Protein AF-A0A971GJZ1-F1 (afdb_monomer)

Foldseek 3Di:
DDPPWPKDFLVRQVVVDPDDSVVSVVVVVVCCVVQQKDWDQPVDDPPPPPDPQVVVVTIIITGRPDD

Secondary structure (DSSP, 8-state):
-------EEHHHHHHHS-S-HHHHHHHHHHHHHTTSEEEE---S--TT-S-TTGGGT--EEEE----

Solvent-accessible surface area (backbone atoms only — not comparable to full-atom values): 4274 Å² total; per-residue (Å²): 138,80,91,72,78,68,65,43,37,54,68,57,54,48,70,73,41,98,60,59,66,66,59,52,50,52,51,51,51,53,35,39,76,71,54,52,28,41,79,57,81,74,89,53,89,62,90,80,61,94,55,77,38,63,83,70,73,45,63,29,37,28,69,42,84,74,133

Structure (mmCIF, N/CA/C/O backbone):
data_AF-A0A971GJZ1-F1
#
_entry.id   AF-A0A971GJZ1-F1
#
loop_
_atom_site.group_PDB
_atom_site.id
_atom_site.type_symbol
_atom_site.label_atom_id
_atom_site.label_alt_id
_atom_site.label_comp_id
_atom_site.label_asym_id
_atom_site.label_entity_id
_atom_site.label_seq_id
_atom_site.pdbx_PDB_ins_code
_atom_site.Cartn_x
_atom_site.Cartn_y
_atom_site.Cartn_z
_atom_site.occupancy
_atom_site.B_iso_or_equiv
_atom_site.auth_seq_id
_atom_site.auth_comp_id
_atom_site.auth_asym_id
_atom_site.auth_atom_id
_atom_site.pdbx_PDB_model_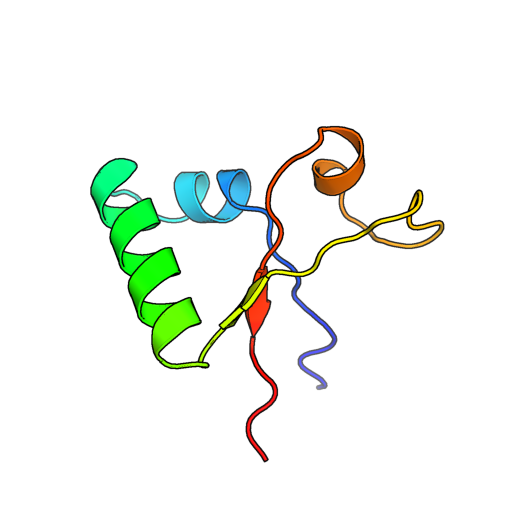num
ATOM 1 N N . MET A 1 1 ? -6.118 -19.953 13.240 1.00 35.59 1 MET A N 1
ATOM 2 C CA . MET A 1 1 ? -5.211 -19.627 12.120 1.00 35.59 1 MET A CA 1
ATOM 3 C C . MET A 1 1 ? -5.179 -18.121 12.014 1.00 35.59 1 MET A C 1
ATOM 5 O O . MET A 1 1 ? -6.171 -17.523 11.622 1.00 35.59 1 MET A O 1
ATOM 9 N N . PHE A 1 2 ? -4.112 -17.527 12.532 1.00 36.12 2 PHE A N 1
ATOM 10 C CA . PHE A 1 2 ? -3.950 -16.087 12.627 1.00 36.12 2 PHE A CA 1
ATOM 11 C C . PHE A 1 2 ? -3.549 -15.553 11.246 1.00 36.12 2 PHE A C 1
ATOM 13 O O . PHE A 1 2 ? -2.615 -16.065 10.633 1.00 36.12 2 PHE A O 1
ATOM 20 N N . LEU A 1 3 ? -4.258 -14.542 10.741 1.00 42.66 3 LEU A N 1
ATOM 21 C CA . LEU A 1 3 ? -3.751 -13.669 9.679 1.00 42.66 3 LEU A CA 1
ATOM 22 C C . LEU A 1 3 ? -2.638 -12.806 10.299 1.00 42.66 3 LEU A C 1
ATOM 24 O O . LEU A 1 3 ? -2.842 -11.645 10.641 1.00 42.66 3 LEU A O 1
ATOM 28 N N . GLU A 1 4 ? -1.481 -13.416 10.551 1.00 44.53 4 GLU A N 1
ATOM 29 C CA . GLU A 1 4 ? -0.296 -12.740 11.072 1.00 44.53 4 GLU A CA 1
ATOM 30 C C . GLU A 1 4 ? 0.327 -11.887 9.956 1.00 44.53 4 GLU A C 1
ATOM 32 O O . GLU A 1 4 ? 0.904 -12.400 9.005 1.00 44.53 4 GLU A O 1
ATOM 37 N N . ASN A 1 5 ? 0.179 -10.564 10.076 1.00 53.81 5 ASN A N 1
ATOM 38 C CA . ASN A 1 5 ? 1.068 -9.542 9.505 1.00 53.81 5 ASN A CA 1
ATOM 39 C C . ASN A 1 5 ? 1.470 -9.715 8.023 1.00 53.81 5 ASN A C 1
ATOM 41 O O . ASN A 1 5 ? 2.652 -9.733 7.695 1.00 53.81 5 ASN A O 1
ATOM 45 N N . SER A 1 6 ? 0.504 -9.790 7.101 1.00 66.00 6 SER A N 1
ATOM 46 C CA . SER A 1 6 ? 0.794 -9.694 5.660 1.00 66.00 6 SER A CA 1
ATOM 47 C C . SER A 1 6 ? 1.038 -8.238 5.254 1.00 66.00 6 SER A C 1
ATOM 49 O O . SER A 1 6 ? 0.172 -7.567 4.694 1.00 66.00 6 SER A O 1
ATOM 51 N N . GLU A 1 7 ? 2.214 -7.732 5.605 1.00 76.69 7 GLU A N 1
ATOM 52 C CA . GLU A 1 7 ? 2.803 -6.568 4.946 1.00 76.69 7 GLU A CA 1
ATOM 53 C C . GLU A 1 7 ? 3.032 -6.938 3.475 1.00 76.69 7 GLU A C 1
ATOM 55 O O . GLU A 1 7 ? 3.326 -8.089 3.175 1.00 76.69 7 GLU A O 1
ATOM 60 N N . LEU A 1 8 ? 2.811 -6.015 2.546 1.00 78.56 8 LEU A N 1
ATOM 61 C CA . LEU A 1 8 ? 2.970 -6.239 1.112 1.00 78.56 8 LEU A CA 1
ATOM 62 C C . LEU A 1 8 ? 3.653 -5.034 0.485 1.00 78.56 8 LEU A C 1
ATOM 64 O O . LEU A 1 8 ? 3.339 -3.882 0.788 1.00 78.56 8 LEU A O 1
ATOM 68 N N . CYS A 1 9 ? 4.571 -5.306 -0.429 1.00 80.25 9 CYS A N 1
ATOM 69 C CA . CYS A 1 9 ? 5.280 -4.273 -1.164 1.00 80.25 9 CYS A CA 1
ATOM 70 C C . CYS A 1 9 ? 4.438 -3.780 -2.338 1.00 80.25 9 CYS A C 1
ATOM 72 O O . CYS A 1 9 ? 3.727 -4.573 -2.961 1.00 80.25 9 CYS A O 1
ATOM 74 N N . VAL A 1 10 ? 4.528 -2.494 -2.687 1.00 81.94 10 VAL A N 1
ATOM 75 C CA . VAL A 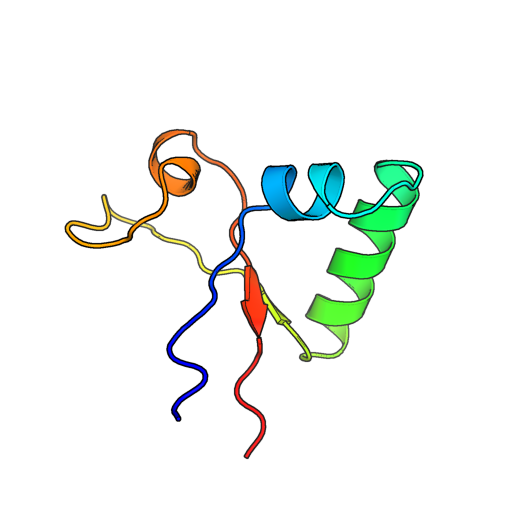1 10 ? 3.750 -1.949 -3.812 1.00 81.94 10 VAL A CA 1
ATOM 76 C C . VAL A 1 10 ? 4.025 -2.691 -5.125 1.00 81.94 10 VAL A C 1
ATOM 78 O O . VAL A 1 10 ? 3.093 -2.909 -5.896 1.00 81.94 10 VAL A O 1
ATOM 81 N N . SER A 1 11 ? 5.254 -3.158 -5.365 1.00 80.94 11 SER A N 1
ATOM 82 C CA . SER A 1 11 ? 5.579 -3.958 -6.549 1.00 80.94 11 SER A CA 1
ATOM 83 C C . SER A 1 11 ? 4.945 -5.345 -6.505 1.00 80.94 11 SER A C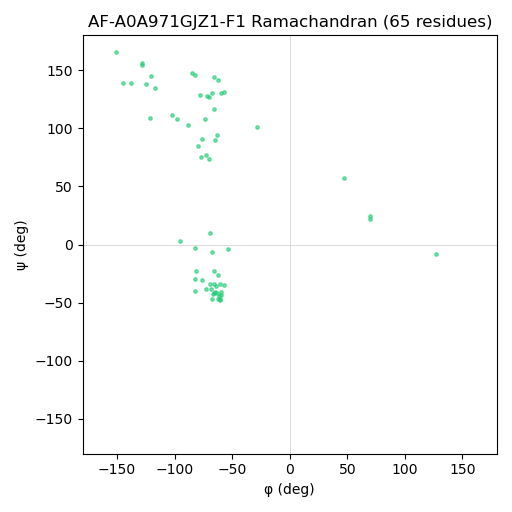 1
ATOM 85 O O . SER A 1 11 ? 4.545 -5.863 -7.542 1.00 80.94 11 SER A O 1
ATOM 87 N N . GLU A 1 12 ? 4.809 -5.960 -5.329 1.00 80.94 12 GLU A N 1
ATOM 88 C CA . GLU A 1 12 ? 4.079 -7.227 -5.192 1.00 80.94 12 GLU A CA 1
ATOM 89 C C . GLU A 1 12 ? 2.588 -7.035 -5.473 1.00 80.94 12 GLU A C 1
ATOM 91 O O . GLU A 1 12 ? 1.996 -7.825 -6.204 1.00 80.94 12 GLU A O 1
ATOM 96 N N . ILE A 1 13 ? 1.992 -5.957 -4.958 1.00 82.94 13 ILE A N 1
ATOM 97 C CA . ILE A 1 13 ? 0.585 -5.622 -5.213 1.00 82.94 13 ILE A CA 1
ATOM 98 C C . ILE A 1 13 ? 0.364 -5.402 -6.716 1.00 82.94 13 ILE A C 1
ATOM 100 O O . ILE A 1 13 ? -0.551 -5.986 -7.290 1.00 82.94 13 ILE A O 1
ATOM 104 N N . LYS A 1 14 ? 1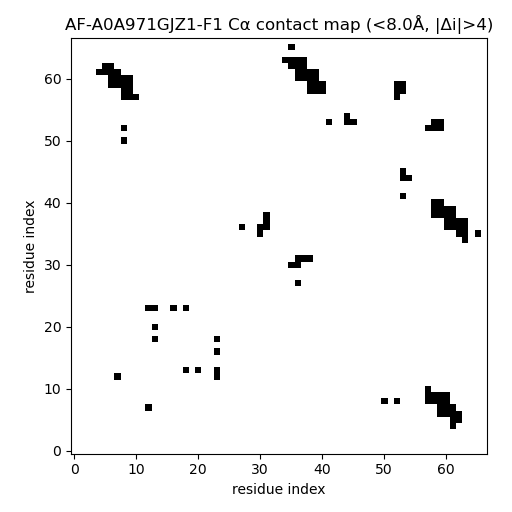.241 -4.629 -7.370 1.00 83.19 14 LYS A N 1
ATOM 105 C CA . LYS A 1 14 ? 1.193 -4.386 -8.821 1.00 83.19 14 LYS A CA 1
ATOM 106 C C . LYS A 1 14 ? 1.410 -5.660 -9.648 1.00 83.19 14 LYS A C 1
ATOM 108 O O . LYS A 1 14 ? 0.775 -5.804 -10.677 1.00 83.19 14 LYS A O 1
ATOM 113 N N . ASN A 1 15 ? 2.258 -6.591 -9.206 1.00 83.56 15 ASN A N 1
ATOM 114 C CA . ASN A 1 15 ? 2.476 -7.862 -9.914 1.00 83.56 15 ASN A CA 1
ATOM 115 C C . ASN A 1 15 ? 1.335 -8.872 -9.722 1.00 83.56 15 ASN A C 1
ATOM 117 O O . ASN A 1 15 ? 1.109 -9.710 -10.590 1.00 83.56 15 ASN A O 1
ATOM 121 N N . ARG A 1 16 ? 0.642 -8.845 -8.577 1.00 84.50 16 ARG A N 1
ATOM 122 C CA . ARG A 1 16 ? -0.469 -9.768 -8.289 1.00 84.50 16 ARG A CA 1
ATOM 123 C C . ARG A 1 16 ? -1.786 -9.339 -8.923 1.00 84.50 16 ARG A C 1
ATOM 125 O O . ARG A 1 16 ? -2.676 -10.172 -9.079 1.00 84.50 16 ARG A O 1
ATOM 132 N N . ILE A 1 17 ? -1.932 -8.054 -9.227 1.00 85.12 17 ILE A N 1
ATOM 133 C CA . ILE A 1 17 ? -3.136 -7.498 -9.832 1.00 85.12 17 ILE A CA 1
ATOM 134 C C . ILE A 1 17 ? -2.852 -7.275 -11.313 1.00 85.12 17 ILE A C 1
ATOM 136 O O . ILE A 1 17 ? -2.085 -6.388 -11.670 1.00 85.12 17 ILE A O 1
ATOM 140 N N . ASP A 1 18 ? -3.508 -8.060 -12.165 1.00 84.94 18 ASP A N 1
ATOM 141 C CA . ASP A 1 18 ? -3.495 -7.867 -13.617 1.00 84.94 18 ASP A CA 1
ATOM 142 C C . ASP A 1 18 ? -4.342 -6.633 -13.979 1.00 84.94 18 ASP A C 1
ATOM 144 O O . ASP A 1 18 ? -5.518 -6.720 -14.329 1.00 84.94 18 ASP A O 1
ATOM 148 N N . ALA A 1 19 ? -3.776 -5.448 -13.755 1.00 85.00 19 ALA A N 1
ATOM 149 C CA . ALA A 1 19 ? -4.398 -4.163 -14.042 1.00 85.00 19 ALA A CA 1
ATOM 150 C C . ALA A 1 19 ? -3.338 -3.105 -14.362 1.00 85.00 19 ALA A C 1
ATOM 152 O O . ALA A 1 19 ? -2.150 -3.271 -14.083 1.00 85.00 19 ALA A O 1
ATOM 153 N N . ASP A 1 20 ? -3.791 -1.981 -14.921 1.00 89.62 20 ASP A N 1
ATOM 154 C CA . ASP A 1 20 ? -2.924 -0.835 -15.167 1.00 89.62 20 ASP A CA 1
ATOM 155 C C . ASP A 1 20 ? -2.262 -0.357 -13.855 1.00 89.62 20 ASP A C 1
ATOM 157 O O . ASP A 1 20 ? -2.950 -0.166 -12.843 1.00 89.62 20 ASP A O 1
ATOM 161 N N . PRO A 1 21 ? -0.935 -0.139 -13.843 1.00 83.31 21 PRO A N 1
ATOM 162 C CA . PRO A 1 21 ? -0.211 0.223 -12.629 1.00 83.31 21 PRO A CA 1
ATOM 163 C C . PRO A 1 21 ? -0.664 1.557 -12.022 1.00 83.31 21 PRO A C 1
ATOM 165 O O . PRO A 1 21 ? -0.528 1.730 -10.809 1.00 83.31 21 PRO A O 1
ATOM 168 N N . GLY A 1 22 ? -1.200 2.481 -12.826 1.00 87.94 22 GLY A N 1
ATOM 169 C CA . GLY A 1 22 ? -1.788 3.735 -12.360 1.00 87.94 22 GLY A CA 1
ATOM 170 C C . GLY A 1 22 ? -3.134 3.523 -11.666 1.00 87.94 22 GLY A C 1
ATOM 171 O O . GLY A 1 22 ? -3.390 4.138 -10.633 1.00 87.94 22 GLY A O 1
ATOM 172 N N . LEU A 1 23 ? -3.964 2.596 -12.158 1.00 89.00 23 LEU A N 1
ATOM 173 C CA . LEU A 1 23 ? -5.207 2.205 -11.478 1.00 89.00 23 LEU A CA 1
ATOM 174 C C . LEU A 1 23 ? -4.935 1.516 -10.140 1.00 89.00 23 LEU A C 1
ATOM 176 O O . LEU A 1 23 ? -5.608 1.806 -9.150 1.00 89.00 23 LEU A O 1
ATOM 180 N N . VAL A 1 24 ? -3.939 0.628 -10.098 1.00 89.25 24 VAL A N 1
ATOM 181 C CA . VAL A 1 24 ? -3.523 -0.037 -8.855 1.00 89.25 24 VAL A CA 1
ATOM 182 C C . VAL A 1 24 ? -3.030 0.992 -7.841 1.00 89.25 24 VAL A C 1
ATOM 184 O O . VAL A 1 24 ? -3.416 0.942 -6.676 1.00 89.25 24 VAL A O 1
ATOM 187 N N . GLU A 1 25 ? -2.217 1.953 -8.275 1.00 88.69 25 GLU A N 1
ATOM 188 C CA . GLU A 1 25 ? -1.722 3.020 -7.406 1.00 88.69 25 GLU A CA 1
ATOM 189 C C . GLU A 1 25 ? -2.859 3.891 -6.866 1.00 88.69 25 GLU A C 1
ATOM 191 O O . GLU A 1 25 ? -2.962 4.074 -5.653 1.00 88.69 25 GLU A O 1
ATOM 196 N N . HIS A 1 26 ? -3.784 4.308 -7.732 1.00 91.12 26 HIS A N 1
ATOM 197 C CA . HIS A 1 26 ? -4.957 5.066 -7.315 1.00 91.12 26 HIS A CA 1
ATOM 198 C C . HIS A 1 26 ? -5.821 4.292 -6.305 1.00 91.12 26 HIS A C 1
ATOM 200 O O . HIS A 1 26 ? -6.298 4.855 -5.318 1.00 91.12 26 HIS A O 1
ATOM 206 N N . ALA A 1 27 ? -6.009 2.984 -6.505 1.00 90.19 27 ALA A N 1
ATOM 207 C CA . ALA A 1 27 ? -6.752 2.140 -5.574 1.00 90.19 27 ALA A CA 1
ATOM 208 C C . ALA A 1 27 ? -6.059 2.034 -4.205 1.00 90.19 27 ALA A C 1
ATOM 210 O O . ALA A 1 27 ? -6.730 2.106 -3.174 1.00 90.19 27 ALA A O 1
ATOM 211 N N . ILE A 1 28 ? -4.729 1.908 -4.181 1.00 88.75 28 ILE A N 1
ATOM 212 C CA . ILE A 1 28 ? -3.931 1.908 -2.946 1.00 88.75 28 ILE A CA 1
ATOM 213 C C . ILE A 1 28 ? -4.120 3.233 -2.198 1.00 88.75 28 ILE A C 1
ATOM 215 O O . ILE A 1 28 ? -4.425 3.217 -1.006 1.00 88.75 28 ILE A O 1
ATOM 219 N N . GLU A 1 29 ? -4.025 4.373 -2.885 1.00 90.31 29 GLU A N 1
ATOM 220 C CA . GLU A 1 29 ? -4.245 5.690 -2.275 1.00 90.31 29 GLU A CA 1
ATOM 221 C C . GLU A 1 29 ? -5.655 5.822 -1.686 1.00 90.31 29 GLU A C 1
ATOM 223 O O . GLU A 1 29 ? -5.820 6.278 -0.554 1.00 90.31 29 GLU A O 1
ATOM 228 N N . GLN A 1 30 ? -6.679 5.358 -2.409 1.00 92.25 30 GLN A N 1
ATOM 229 C CA . GLN A 1 30 ? -8.064 5.356 -1.929 1.00 92.25 30 GLN A CA 1
ATOM 230 C C . GLN A 1 30 ? -8.250 4.472 -0.689 1.00 92.25 30 GLN A C 1
ATOM 232 O O . GLN A 1 30 ? -8.962 4.850 0.243 1.00 92.25 30 GLN A O 1
ATOM 237 N N . LEU A 1 31 ? -7.629 3.291 -0.658 1.00 89.12 31 LEU A N 1
ATOM 238 C CA . LEU A 1 31 ? -7.693 2.382 0.488 1.00 89.12 31 LEU A CA 1
ATOM 239 C C . LEU A 1 31 ? -6.955 2.953 1.703 1.00 89.12 31 LEU A C 1
ATOM 241 O O . LEU A 1 31 ? -7.449 2.818 2.825 1.00 89.12 31 LEU A O 1
ATOM 245 N N . ALA A 1 32 ? -5.817 3.614 1.483 1.00 87.69 32 ALA A N 1
ATOM 246 C CA . ALA A 1 32 ? -5.049 4.278 2.530 1.00 87.69 32 ALA A CA 1
ATOM 247 C C . ALA A 1 32 ? -5.814 5.478 3.105 1.00 87.69 32 ALA A C 1
ATOM 249 O O . ALA A 1 32 ? -5.981 5.582 4.318 1.00 87.69 32 ALA A O 1
ATOM 250 N N . ALA A 1 33 ? -6.379 6.329 2.242 1.00 88.31 33 ALA A N 1
ATOM 251 C CA . ALA A 1 33 ? -7.188 7.478 2.647 1.00 88.31 33 ALA A CA 1
ATOM 252 C C . ALA A 1 33 ? -8.434 7.069 3.449 1.00 88.31 33 ALA A C 1
ATOM 254 O O . ALA A 1 33 ? -8.850 7.767 4.371 1.00 88.31 33 ALA A O 1
ATOM 255 N N . LYS A 1 34 ? -9.023 5.913 3.127 1.00 88.88 34 LYS A N 1
ATOM 256 C CA . LYS A 1 34 ? -10.164 5.342 3.858 1.00 88.88 34 LYS A CA 1
ATOM 257 C C . LYS A 1 34 ? -9.760 4.569 5.121 1.00 88.88 34 LYS A C 1
ATOM 259 O O . LYS A 1 34 ? -10.640 4.082 5.832 1.00 88.88 34 LYS A O 1
ATOM 264 N N . GLY A 1 35 ? -8.462 4.434 5.395 1.00 85.50 35 GLY A N 1
ATOM 265 C CA . GLY A 1 35 ? -7.936 3.733 6.564 1.00 85.50 35 GLY A CA 1
ATOM 266 C C . GLY A 1 35 ? -8.128 2.216 6.526 1.00 85.50 35 GLY A C 1
ATOM 267 O O . GLY A 1 35 ? -8.183 1.595 7.582 1.00 85.50 35 GLY A O 1
ATOM 268 N N . TYR A 1 36 ? -8.267 1.612 5.339 1.00 86.62 36 TYR A N 1
ATOM 269 C CA . TYR A 1 36 ? -8.289 0.148 5.181 1.00 86.62 36 TYR A CA 1
ATOM 270 C C . TYR A 1 36 ? -6.882 -0.450 5.155 1.00 86.62 36 TYR A C 1
ATOM 272 O O . TYR A 1 36 ? -6.681 -1.589 5.575 1.00 86.62 36 TYR A O 1
ATOM 280 N N . ILE A 1 37 ? -5.911 0.321 4.672 1.00 87.50 37 ILE A N 1
ATOM 281 C CA . ILE A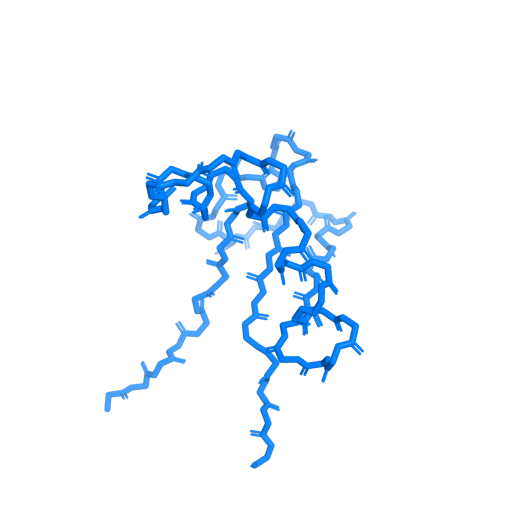 1 37 ? -4.492 -0.023 4.695 1.00 87.50 37 ILE A CA 1
ATOM 282 C C . ILE A 1 37 ? -3.702 1.129 5.302 1.00 87.50 37 ILE A C 1
ATOM 284 O O . ILE A 1 37 ? -4.131 2.280 5.247 1.00 87.50 37 ILE A O 1
ATOM 288 N N . VAL A 1 38 ? -2.543 0.821 5.868 1.00 85.62 38 VAL A N 1
ATOM 289 C CA . VAL A 1 38 ? -1.597 1.826 6.356 1.00 85.62 38 VAL A CA 1
ATOM 290 C C . VAL A 1 38 ? -0.243 1.600 5.707 1.00 85.62 38 VAL A C 1
ATOM 292 O O . VAL A 1 38 ? 0.197 0.458 5.552 1.00 85.62 38 VAL A O 1
ATOM 295 N N . GLU A 1 39 ? 0.396 2.695 5.304 1.00 83.62 39 GLU A N 1
ATOM 296 C CA . GLU A 1 39 ? 1.780 2.662 4.850 1.00 83.62 39 GLU A CA 1
ATOM 297 C C . GLU A 1 39 ? 2.692 2.430 6.057 1.00 83.62 39 GLU A C 1
ATOM 299 O O . GLU A 1 39 ? 2.601 3.125 7.072 1.00 83.62 39 GLU A O 1
ATOM 304 N N . VAL A 1 40 ? 3.560 1.430 5.955 1.00 78.25 40 VAL A N 1
ATOM 305 C CA . VAL A 1 40 ? 4.546 1.101 6.979 1.00 78.25 40 VAL A CA 1
ATOM 306 C C . VAL A 1 40 ? 5.867 1.726 6.569 1.00 78.25 40 VAL A C 1
ATOM 308 O O . VAL A 1 40 ? 6.525 1.281 5.629 1.00 78.25 40 VAL A O 1
ATOM 311 N N . ASN A 1 41 ? 6.268 2.773 7.286 1.00 69.06 41 ASN A N 1
ATOM 312 C CA . ASN A 1 41 ? 7.571 3.384 7.092 1.00 69.06 41 ASN A CA 1
ATOM 313 C C . ASN A 1 41 ? 8.599 2.683 7.988 1.00 69.06 41 ASN A C 1
ATOM 315 O O . ASN A 1 41 ? 8.655 2.921 9.195 1.00 69.06 41 ASN A O 1
ATOM 319 N N . TYR A 1 42 ? 9.428 1.816 7.409 1.00 64.81 42 TYR A N 1
ATOM 320 C CA . TYR A 1 42 ? 10.581 1.278 8.127 1.00 64.81 42 TYR A CA 1
ATOM 321 C C . TYR A 1 42 ? 11.698 2.314 8.107 1.00 64.81 42 TYR A C 1
ATOM 323 O O . TYR A 1 42 ? 12.588 2.280 7.265 1.00 64.81 42 TYR A O 1
ATOM 331 N N . SER A 1 43 ? 11.659 3.255 9.050 1.00 53.16 43 SER A N 1
ATOM 332 C CA . SER A 1 43 ? 12.667 4.319 9.143 1.00 53.16 43 SER A CA 1
ATOM 333 C C . SER A 1 43 ? 14.066 3.809 9.524 1.00 53.16 43 SER A C 1
ATOM 335 O O . SER A 1 43 ? 15.025 4.578 9.538 1.00 53.16 43 SER A O 1
ATOM 337 N N . ARG A 1 44 ? 14.206 2.522 9.858 1.00 49.09 44 ARG A N 1
ATOM 338 C CA . ARG A 1 44 ? 15.472 1.852 10.159 1.00 49.09 44 ARG A CA 1
ATOM 339 C C . ARG A 1 44 ? 15.401 0.426 9.649 1.00 49.09 44 ARG A C 1
ATOM 341 O O . ARG A 1 44 ? 14.365 -0.215 9.808 1.00 49.09 44 ARG A O 1
ATOM 348 N N . GLU A 1 45 ? 16.501 -0.035 9.059 1.00 49.78 45 GLU A N 1
ATOM 349 C CA . GLU A 1 45 ? 16.768 -1.420 8.667 1.00 49.78 45 GLU A CA 1
ATOM 350 C C . GLU A 1 45 ? 16.019 -2.409 9.570 1.00 49.78 45 GLU A C 1
ATOM 352 O O . GLU A 1 45 ? 16.397 -2.647 10.721 1.00 49.78 45 GLU A O 1
ATOM 357 N N . CYS A 1 46 ? 14.902 -2.941 9.075 1.00 50.69 46 CYS A N 1
ATOM 358 C CA . CYS A 1 46 ? 14.075 -3.833 9.865 1.00 50.69 46 CYS A CA 1
ATOM 359 C C . CYS A 1 46 ? 14.754 -5.207 9.930 1.00 50.69 46 CYS A C 1
ATOM 361 O O . CYS A 1 46 ? 14.556 -6.059 9.062 1.00 50.69 46 CYS A O 1
ATOM 363 N N . ARG A 1 47 ? 15.585 -5.421 10.958 1.00 43.62 47 ARG A N 1
ATOM 364 C CA . ARG A 1 47 ? 16.174 -6.727 11.291 1.00 43.62 47 ARG A CA 1
ATOM 365 C C . ARG A 1 47 ? 15.060 -7.692 11.705 1.00 43.62 47 ARG A C 1
ATOM 367 O O . ARG A 1 47 ? 14.699 -7.753 12.874 1.00 43.62 47 ARG A O 1
ATOM 374 N N . GLY A 1 48 ? 14.510 -8.415 10.734 1.00 46.62 48 GLY A N 1
ATOM 375 C CA . GLY A 1 48 ? 13.448 -9.405 10.939 1.00 46.62 48 GLY A CA 1
ATOM 376 C C . GLY A 1 48 ? 12.218 -9.217 10.052 1.00 46.62 48 GLY A C 1
ATOM 377 O O . GLY A 1 48 ? 11.375 -10.109 10.013 1.00 46.62 48 GLY A O 1
ATOM 378 N N . CYS A 1 49 ? 12.117 -8.116 9.300 1.00 51.97 49 CYS A N 1
ATOM 379 C CA . CYS A 1 49 ? 11.087 -8.017 8.271 1.00 51.97 49 CYS A CA 1
ATOM 380 C C . CYS A 1 49 ? 11.431 -8.973 7.131 1.00 51.97 49 CYS A C 1
ATOM 382 O O . CYS A 1 49 ? 12.518 -8.902 6.560 1.00 51.97 49 CYS A O 1
ATOM 384 N N . SER A 1 50 ? 10.486 -9.838 6.761 1.00 50.38 50 SER A N 1
ATOM 385 C CA . SER A 1 50 ? 10.643 -10.795 5.653 1.00 50.38 50 SER A CA 1
ATOM 386 C C . SER A 1 50 ? 10.687 -10.135 4.268 1.00 50.38 50 SER A C 1
ATOM 388 O O . SER A 1 50 ? 10.623 -10.824 3.254 1.00 50.38 50 SER A O 1
ATOM 390 N N . MET A 1 51 ? 10.787 -8.808 4.180 1.00 55.38 51 MET A N 1
ATOM 391 C CA . MET A 1 51 ? 10.569 -8.089 2.933 1.00 55.38 51 MET A CA 1
ATOM 392 C C . MET A 1 51 ? 11.776 -7.266 2.516 1.00 55.38 51 MET A C 1
ATOM 394 O O . MET A 1 51 ? 12.063 -6.189 3.032 1.00 55.38 51 MET A O 1
ATOM 398 N N . ASN A 1 52 ? 12.409 -7.773 1.460 1.00 55.50 52 ASN A N 1
ATOM 399 C CA . ASN A 1 52 ? 13.460 -7.168 0.640 1.00 55.50 52 ASN A CA 1
ATOM 400 C C . ASN A 1 52 ? 13.087 -5.771 0.071 1.00 55.50 52 ASN A C 1
ATOM 402 O O . ASN A 1 52 ? 13.879 -5.128 -0.606 1.00 55.50 52 ASN A O 1
ATOM 406 N N . CYS A 1 53 ? 11.864 -5.302 0.312 1.00 63.84 53 CYS A N 1
ATOM 407 C CA . CYS A 1 53 ? 11.276 -4.096 -0.259 1.00 63.84 53 CYS A CA 1
ATOM 408 C C . CYS A 1 53 ? 11.703 -2.827 0.478 1.00 63.84 53 CYS A C 1
ATOM 410 O O . CYS A 1 53 ? 12.065 -1.843 -0.162 1.00 63.84 53 CYS A O 1
ATOM 412 N N . SER A 1 54 ? 11.785 -2.871 1.810 1.00 56.91 54 SER A N 1
ATOM 413 C CA . SER A 1 54 ? 12.284 -1.745 2.611 1.00 56.91 54 SER A CA 1
ATOM 414 C C . SER A 1 54 ? 13.765 -1.474 2.332 1.00 56.91 54 SER A C 1
ATOM 416 O O . SER A 1 54 ? 14.185 -0.323 2.274 1.00 56.91 54 SER A O 1
ATOM 418 N N . ALA A 1 55 ? 14.546 -2.528 2.061 1.00 56.91 55 ALA A N 1
ATOM 419 C CA . ALA A 1 55 ? 15.946 -2.420 1.638 1.00 56.91 55 ALA A CA 1
ATOM 420 C C . ALA A 1 55 ? 16.109 -1.758 0.255 1.00 56.91 55 ALA A C 1
ATOM 422 O O . ALA A 1 55 ? 17.162 -1.201 -0.044 1.00 56.91 55 ALA A O 1
ATOM 423 N N . ARG A 1 56 ? 15.062 -1.791 -0.581 1.00 61.91 56 ARG A N 1
ATOM 424 C CA . ARG A 1 56 ? 15.013 -1.149 -1.904 1.00 61.91 56 ARG A CA 1
ATOM 425 C C . ARG A 1 56 ? 14.372 0.246 -1.874 1.00 61.91 56 ARG A C 1
ATOM 427 O O . ARG A 1 56 ? 14.234 0.852 -2.931 1.00 61.91 56 ARG A O 1
ATOM 434 N N . GLY A 1 57 ? 13.990 0.749 -0.694 1.00 66.00 57 GLY A N 1
ATOM 435 C CA . GLY A 1 57 ? 13.290 2.030 -0.541 1.00 66.00 57 GLY A CA 1
ATOM 436 C C . GLY A 1 57 ? 11.849 2.013 -1.063 1.00 66.00 57 GLY A C 1
ATOM 437 O O . GLY A 1 57 ? 11.307 3.056 -1.417 1.00 66.00 57 GLY A O 1
ATOM 438 N N . GLU A 1 58 ? 11.238 0.833 -1.164 1.00 73.19 58 GLU A N 1
ATOM 439 C CA . GLU A 1 58 ? 9.894 0.669 -1.708 1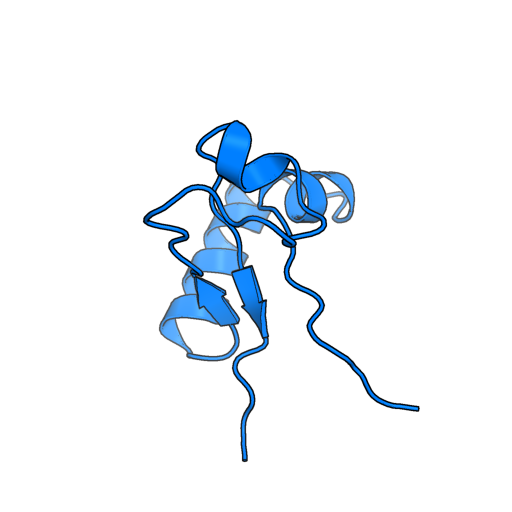.00 73.19 58 GLU A CA 1
ATOM 440 C C . GLU A 1 58 ? 8.807 0.900 -0.640 1.00 73.19 58 GLU A C 1
ATOM 442 O O . GLU A 1 58 ? 8.997 0.584 0.535 1.00 73.19 58 GLU A O 1
ATOM 447 N N . ARG A 1 59 ? 7.646 1.434 -1.055 1.00 80.69 59 ARG A N 1
ATOM 448 C CA . ARG A 1 59 ? 6.471 1.608 -0.185 1.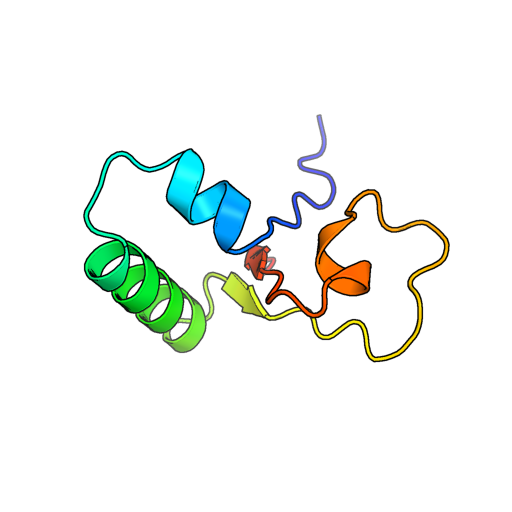00 80.69 59 ARG A CA 1
ATOM 449 C C . ARG A 1 59 ? 5.892 0.247 0.203 1.00 80.69 59 ARG A C 1
ATOM 451 O O . ARG A 1 59 ? 5.636 -0.594 -0.6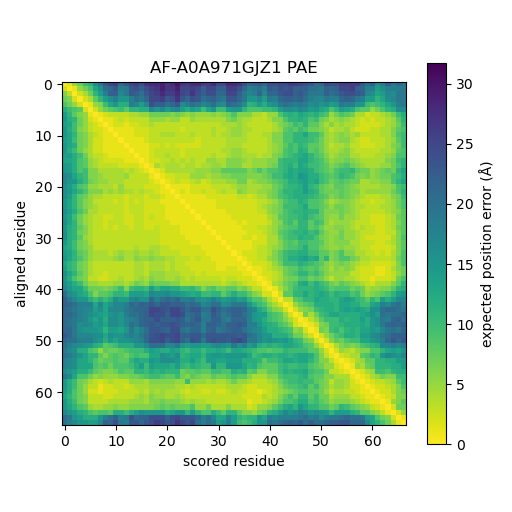64 1.00 80.69 59 ARG A O 1
ATOM 458 N N . VAL A 1 60 ? 5.659 0.059 1.498 1.00 81.75 60 VAL A N 1
ATOM 459 C CA . VAL A 1 60 ? 5.091 -1.166 2.070 1.00 81.75 60 VAL A CA 1
ATOM 460 C C . VAL A 1 60 ? 3.760 -0.832 2.725 1.00 81.75 60 VAL A C 1
ATOM 462 O O . VAL A 1 60 ? 3.652 0.152 3.453 1.00 81.75 60 VAL A O 1
ATOM 465 N N . TYR A 1 61 ? 2.748 -1.657 2.480 1.00 84.12 61 TYR A N 1
ATOM 466 C CA . TYR A 1 61 ? 1.406 -1.488 3.022 1.00 84.12 61 TYR A CA 1
ATOM 467 C C . TYR A 1 61 ? 1.006 -2.702 3.848 1.00 84.12 61 TYR A C 1
ATOM 469 O O . TYR A 1 61 ? 1.335 -3.836 3.512 1.00 84.12 61 TYR A O 1
ATOM 477 N N . ARG A 1 62 ? 0.243 -2.471 4.911 1.00 83.06 62 ARG A N 1
ATOM 478 C CA . ARG A 1 62 ? -0.413 -3.528 5.691 1.00 83.06 62 ARG A CA 1
ATOM 479 C C . ARG A 1 62 ? -1.890 -3.223 5.835 1.00 83.06 62 ARG A C 1
ATOM 481 O O . ARG A 1 62 ? -2.289 -2.059 5.801 1.00 83.06 62 ARG A O 1
ATOM 488 N N . LEU A 1 63 ? -2.690 -4.258 6.067 1.00 83.75 63 LEU A N 1
ATOM 489 C CA . LEU A 1 63 ? -4.080 -4.070 6.468 1.00 83.75 63 LEU A CA 1
ATOM 490 C C . LEU A 1 63 ? -4.123 -3.284 7.783 1.00 83.75 63 LEU A C 1
ATOM 492 O O . LEU A 1 63 ? -3.418 -3.604 8.749 1.00 83.75 63 LEU A O 1
ATOM 496 N N . ALA A 1 64 ? -4.947 -2.240 7.807 1.00 78.75 64 ALA A N 1
ATOM 497 C CA . ALA A 1 64 ? -5.303 -1.583 9.045 1.00 78.75 64 ALA A CA 1
ATOM 498 C C . ALA A 1 64 ? -6.106 -2.602 9.855 1.00 78.75 64 ALA A C 1
ATOM 500 O O . ALA A 1 64 ? -7.158 -3.065 9.410 1.00 78.75 64 ALA A O 1
ATOM 501 N N . GLY A 1 65 ? -5.583 -3.006 11.013 1.00 63.22 65 GLY A N 1
ATOM 502 C CA . GLY A 1 65 ? -6.340 -3.824 11.951 1.00 63.22 65 GLY A CA 1
ATOM 503 C C . GLY A 1 65 ? -7.531 -3.002 12.413 1.00 63.22 65 GLY A C 1
ATOM 504 O O . GLY A 1 65 ? -7.389 -2.171 13.306 1.00 63.22 65 GLY A O 1
ATOM 505 N N . ARG A 1 66 ? -8.681 -3.159 11.754 1.00 51.53 66 ARG A N 1
ATOM 506 C CA . ARG A 1 66 ? -9.928 -2.656 12.317 1.00 51.53 66 ARG A CA 1
ATOM 507 C C . ARG A 1 66 ? -10.236 -3.459 13.590 1.00 51.53 66 ARG A C 1
ATOM 509 O O . ARG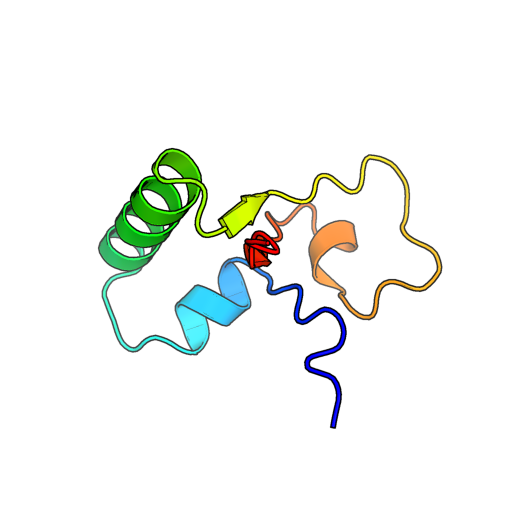 A 1 66 ? -9.907 -4.646 13.618 1.00 51.53 66 ARG A O 1
ATOM 516 N N . PRO A 1 67 ? -10.802 -2.810 14.620 1.00 47.31 67 PRO A N 1
ATOM 517 C CA . PRO A 1 67 ? -11.273 -3.487 15.824 1.00 47.31 67 PRO A CA 1
ATOM 518 C C . PRO A 1 67 ? -12.368 -4.514 15.516 1.00 47.31 67 PRO A C 1
ATOM 520 O O . PRO A 1 67 ? -13.078 -4.336 14.496 1.00 47.31 67 PRO A O 1
#

Sequence (67 aa):
MFLENSELCVSEIKNRIDADPGLVEHAIEQLAAKGYIVEVNYSRECRGCSMNCSARGERVYRLAGRP

Mean predicted aligned error: 8.73 Å

Radius of gyration: 12.36 Å; Cα contacts (8 Å, |Δi|>4): 65; chains: 1; bounding box: 28×27×31 Å

Nearest PDB structures (foldseek):
  3m8e-assembly1_A  TM=8.580E-01  e=2.896E-02  Bacillus thuringiensis serovar israelensis
  3zec-assembly1_A  TM=7.392E-01  e=1.018E-01  Shewanella oneidensis
  3e6m-assembly2_C  TM=7.972E-01  e=2.747E-01  Ruegeria pomeroyi
  4lb5-assembly1_A-2  TM=8.578E-01  e=5.323E-01  Danio rerio
  4eju-assembly1_A  TM=7.613E-01  e=7.917E-01  Staphylococcus epidermidis RP62A

pLDDT: mean 72.56, std 16.63, range [35.59, 92.25]